Protein AF-G2NYU9-F1 (afdb_monomer_lite)

Secondary structure (DSSP, 8-state):
---HHHHHHHHHHHHTSHHHHHHHHHHHHHHHHS---HHHHHHHHHHHHHHHHTTHHHHSPPP---TT---

Structure (mmCIF, N/CA/C/O backbone):
data_AF-G2NYU9-F1
#
_entry.id   AF-G2NYU9-F1
#
loop_
_atom_site.group_P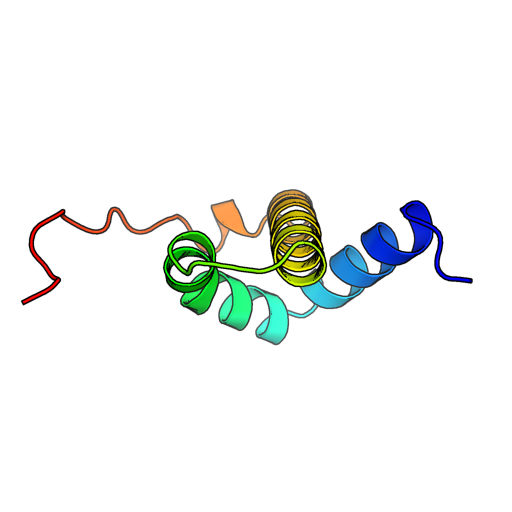DB
_atom_site.id
_atom_site.type_symbol
_atom_site.label_atom_id
_atom_site.label_alt_id
_atom_site.label_comp_id
_atom_site.label_asym_id
_atom_site.label_entity_id
_atom_site.label_seq_id
_atom_site.pdbx_PDB_ins_code
_atom_site.Cartn_x
_atom_site.Cartn_y
_atom_site.Cartn_z
_atom_site.occupancy
_atom_site.B_iso_or_equiv
_atom_site.auth_seq_id
_atom_site.auth_comp_id
_atom_site.auth_asym_id
_atom_site.auth_atom_id
_atom_site.pdbx_PDB_model_num
ATOM 1 N N . MET A 1 1 ? 7.714 0.268 -20.123 1.00 66.94 1 MET A N 1
ATOM 2 C CA . MET A 1 1 ? 6.391 -0.268 -19.725 1.00 66.94 1 MET A CA 1
ATOM 3 C C . MET A 1 1 ? 6.563 -0.985 -18.393 1.00 66.94 1 MET A C 1
ATOM 5 O O . MET A 1 1 ? 7.476 -1.794 -18.291 1.00 66.94 1 MET A O 1
ATOM 9 N N . PHE A 1 2 ? 5.776 -0.668 -17.362 1.00 78.69 2 PHE A N 1
ATOM 10 C CA . PHE A 1 2 ? 5.874 -1.376 -16.080 1.00 78.69 2 PHE A CA 1
ATOM 11 C C . PHE A 1 2 ? 5.099 -2.692 -16.165 1.00 78.69 2 PHE A C 1
ATOM 13 O O . PHE A 1 2 ? 3.883 -2.681 -16.344 1.00 78.69 2 PHE A O 1
ATOM 20 N N . THR A 1 3 ? 5.799 -3.822 -16.077 1.00 89.69 3 THR A N 1
ATOM 21 C CA . THR A 1 3 ? 5.157 -5.141 -16.024 1.00 89.69 3 THR A CA 1
ATOM 22 C C . THR A 1 3 ? 4.600 -5.402 -14.619 1.00 89.69 3 THR A C 1
ATOM 24 O O . THR A 1 3 ? 5.083 -4.811 -13.647 1.00 89.69 3 THR A O 1
ATOM 27 N N . PRO A 1 4 ? 3.624 -6.316 -14.459 1.00 87.38 4 PRO A N 1
ATOM 28 C CA . PRO A 1 4 ? 3.118 -6.691 -13.138 1.00 87.38 4 PRO A CA 1
ATOM 29 C C . PRO A 1 4 ? 4.216 -7.152 -12.168 1.00 87.38 4 PRO A C 1
ATOM 31 O O . PRO A 1 4 ? 4.166 -6.819 -10.987 1.00 87.38 4 PRO A O 1
ATOM 34 N N . ALA A 1 5 ? 5.233 -7.864 -12.663 1.00 89.88 5 ALA A N 1
ATOM 35 C CA . ALA A 1 5 ? 6.367 -8.314 -11.856 1.00 89.88 5 ALA A CA 1
ATOM 36 C C . ALA A 1 5 ? 7.189 -7.137 -11.304 1.00 89.88 5 ALA A C 1
ATOM 38 O O . ALA A 1 5 ? 7.510 -7.111 -10.116 1.00 89.88 5 ALA A O 1
ATOM 39 N N . VAL A 1 6 ? 7.460 -6.123 -12.134 1.00 92.38 6 VAL A N 1
ATOM 40 C CA . VAL A 1 6 ? 8.183 -4.912 -11.708 1.00 92.38 6 VAL A CA 1
ATOM 41 C C . VAL A 1 6 ? 7.384 -4.142 -10.657 1.00 92.38 6 VAL A C 1
ATOM 43 O O . VAL A 1 6 ? 7.946 -3.694 -9.661 1.00 92.38 6 VAL A O 1
ATOM 46 N N . LEU A 1 7 ? 6.064 -4.029 -10.827 1.00 91.12 7 LEU A N 1
ATOM 47 C CA . LEU A 1 7 ? 5.205 -3.349 -9.853 1.00 91.12 7 LEU A CA 1
ATOM 48 C C . LEU A 1 7 ? 5.194 -4.056 -8.489 1.00 91.12 7 LEU A C 1
ATOM 50 O O . LEU A 1 7 ? 5.277 -3.383 -7.462 1.00 91.12 7 LEU A O 1
ATOM 54 N N . ARG A 1 8 ? 5.157 -5.396 -8.467 1.00 91.56 8 ARG A N 1
ATOM 55 C CA . ARG A 1 8 ? 5.261 -6.182 -7.223 1.00 91.56 8 ARG A CA 1
ATOM 56 C C . ARG A 1 8 ? 6.608 -5.980 -6.537 1.00 91.56 8 ARG A C 1
ATOM 58 O O . ARG A 1 8 ? 6.647 -5.696 -5.343 1.00 91.56 8 ARG A O 1
ATOM 65 N N . GLN A 1 9 ? 7.704 -6.057 -7.293 1.00 93.31 9 GLN A N 1
ATOM 66 C CA . GLN A 1 9 ? 9.044 -5.854 -6.742 1.00 93.31 9 GLN A CA 1
ATOM 67 C C . GLN A 1 9 ? 9.213 -4.446 -6.154 1.00 93.31 9 GLN A C 1
ATOM 69 O O . GLN A 1 9 ? 9.786 -4.289 -5.075 1.00 93.31 9 GLN A O 1
ATOM 74 N N . ASN A 1 10 ? 8.671 -3.427 -6.823 1.00 94.00 10 ASN A N 1
ATOM 75 C CA . ASN A 1 10 ? 8.693 -2.051 -6.334 1.00 94.00 10 ASN A CA 1
ATOM 76 C C . ASN A 1 10 ? 7.879 -1.889 -5.046 1.00 94.00 10 ASN A C 1
ATOM 78 O O . ASN A 1 10 ? 8.367 -1.276 -4.098 1.00 94.00 10 ASN A O 1
ATOM 82 N N . ALA A 1 11 ? 6.679 -2.476 -4.976 1.00 94.00 11 ALA A N 1
ATOM 83 C CA . ALA A 1 11 ? 5.856 -2.458 -3.768 1.00 94.00 11 ALA A CA 1
ATOM 84 C C . ALA A 1 11 ? 6.570 -3.139 -2.588 1.00 94.00 11 ALA A C 1
ATOM 86 O O . ALA A 1 11 ? 6.607 -2.591 -1.487 1.00 94.00 11 ALA A O 1
ATOM 87 N N . LYS A 1 12 ? 7.225 -4.282 -2.830 1.00 94.56 12 LYS A N 1
ATOM 88 C CA . LYS A 1 12 ? 8.030 -4.980 -1.820 1.00 94.56 12 LYS A CA 1
ATOM 89 C C . LYS A 1 12 ? 9.201 -4.133 -1.331 1.00 94.56 12 LYS A C 1
ATOM 91 O O . LYS A 1 12 ? 9.414 -4.013 -0.129 1.00 94.56 12 LYS A O 1
ATOM 96 N N . ASN A 1 13 ? 9.947 -3.517 -2.248 1.00 95.00 13 ASN A N 1
ATOM 97 C CA . ASN A 1 13 ? 11.061 -2.636 -1.895 1.00 95.00 13 ASN A CA 1
ATOM 98 C C . ASN A 1 13 ? 10.595 -1.427 -1.073 1.00 95.00 13 ASN A C 1
ATOM 100 O O . ASN A 1 13 ? 11.252 -1.074 -0.099 1.00 95.00 13 ASN A O 1
ATOM 104 N N . PHE A 1 14 ? 9.441 -0.847 -1.410 1.00 93.19 14 PHE A N 1
ATOM 105 C CA . PHE A 1 14 ? 8.819 0.216 -0.623 1.00 93.19 14 PHE A CA 1
ATOM 106 C C . PHE A 1 14 ? 8.461 -0.258 0.799 1.00 93.19 14 PHE A C 1
ATOM 108 O O . PHE A 1 14 ? 8.832 0.394 1.773 1.00 93.19 14 PHE A O 1
ATOM 115 N N . MET A 1 15 ? 7.836 -1.434 0.941 1.00 94.56 15 MET A N 1
ATOM 116 C CA . MET A 1 15 ? 7.409 -1.995 2.237 1.00 94.56 15 MET A CA 1
ATOM 117 C C . MET A 1 15 ? 8.551 -2.504 3.136 1.00 94.56 15 MET A C 1
ATOM 119 O O . MET A 1 15 ? 8.353 -2.734 4.335 1.00 94.56 15 MET A O 1
ATOM 123 N N . LYS A 1 16 ? 9.773 -2.646 2.607 1.00 92.00 16 LYS A N 1
ATOM 124 C CA . LYS A 1 16 ? 10.971 -2.868 3.438 1.00 92.00 16 LYS A CA 1
ATOM 125 C C . LYS A 1 16 ? 11.281 -1.666 4.335 1.00 92.00 16 LYS A C 1
ATOM 127 O O . LYS A 1 16 ? 11.886 -1.850 5.385 1.00 92.00 16 LYS A O 1
ATOM 132 N N . GLY A 1 17 ? 10.858 -0.460 3.950 1.00 93.19 17 GLY A N 1
ATOM 133 C CA . GLY A 1 17 ? 11.022 0.736 4.768 1.00 93.19 17 GLY A CA 1
ATOM 134 C C . GLY A 1 17 ? 10.113 0.699 6.005 1.00 93.19 17 GLY A C 1
ATOM 135 O O . GLY A 1 17 ? 8.894 0.591 5.845 1.00 93.19 17 GLY A O 1
ATOM 136 N N . PRO A 1 18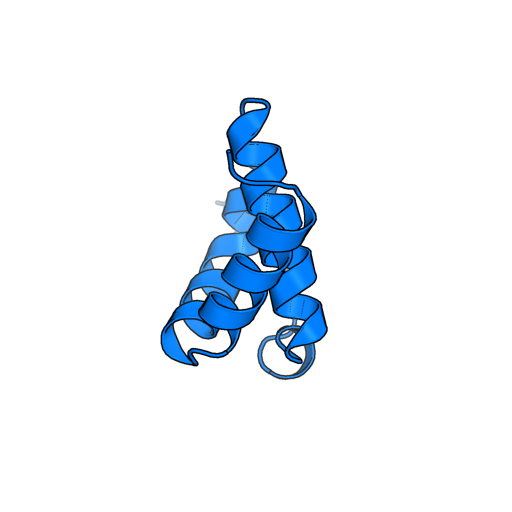 ? 10.643 0.850 7.234 1.00 89.44 18 PRO A N 1
ATOM 137 C CA . PRO A 1 18 ? 9.828 0.796 8.451 1.00 89.44 18 PRO A CA 1
ATOM 138 C C . PRO A 1 18 ? 8.767 1.905 8.487 1.00 89.44 18 PRO A C 1
ATOM 140 O O . PRO A 1 18 ? 7.626 1.666 8.875 1.00 89.44 18 PRO A O 1
ATOM 143 N N . THR A 1 19 ? 9.101 3.103 7.996 1.00 92.38 19 THR A N 1
ATOM 144 C CA . THR A 1 19 ? 8.156 4.225 7.883 1.00 92.38 19 THR A CA 1
ATOM 145 C C . THR A 1 19 ? 7.011 3.916 6.921 1.00 92.38 19 THR A C 1
ATOM 147 O O . THR A 1 19 ? 5.852 4.152 7.252 1.00 92.38 19 THR A O 1
ATOM 150 N N . ALA A 1 20 ? 7.322 3.358 5.747 1.00 91.94 20 ALA A N 1
ATOM 151 C CA . ALA A 1 20 ? 6.326 2.991 4.744 1.00 91.94 20 ALA A CA 1
ATOM 152 C C . ALA A 1 20 ? 5.373 1.915 5.277 1.00 91.94 20 ALA A C 1
ATOM 154 O O . ALA A 1 20 ? 4.157 2.036 5.146 1.00 91.94 20 ALA A O 1
ATOM 155 N N . ARG A 1 21 ? 5.928 0.906 5.955 1.00 91.94 21 ARG A N 1
ATOM 156 C CA . ARG A 1 21 ? 5.165 -0.174 6.577 1.00 91.94 21 ARG A CA 1
ATOM 157 C C . ARG A 1 21 ? 4.225 0.342 7.662 1.00 91.94 21 ARG A C 1
ATOM 159 O O . ARG A 1 21 ? 3.033 0.054 7.614 1.00 91.94 21 ARG A O 1
ATOM 166 N N . LYS A 1 22 ? 4.729 1.166 8.586 1.00 90.88 22 LYS A N 1
ATOM 167 C CA . LYS A 1 22 ? 3.910 1.792 9.634 1.00 90.88 22 LYS A CA 1
ATOM 168 C C . LYS A 1 22 ? 2.792 2.650 9.037 1.00 90.88 22 LYS A C 1
ATOM 170 O O . LYS A 1 22 ? 1.645 2.550 9.459 1.00 90.88 22 LYS A O 1
ATOM 175 N N . ALA A 1 23 ? 3.104 3.469 8.033 1.00 90.50 23 ALA A N 1
ATOM 176 C CA . ALA A 1 23 ? 2.113 4.307 7.361 1.00 90.50 23 ALA A CA 1
ATOM 177 C C . ALA A 1 23 ? 1.034 3.476 6.642 1.00 90.50 23 ALA A C 1
ATOM 179 O O . ALA A 1 23 ? -0.146 3.843 6.652 1.00 90.50 23 ALA A O 1
ATOM 180 N N . TRP A 1 24 ? 1.414 2.346 6.038 1.00 92.62 24 TRP A 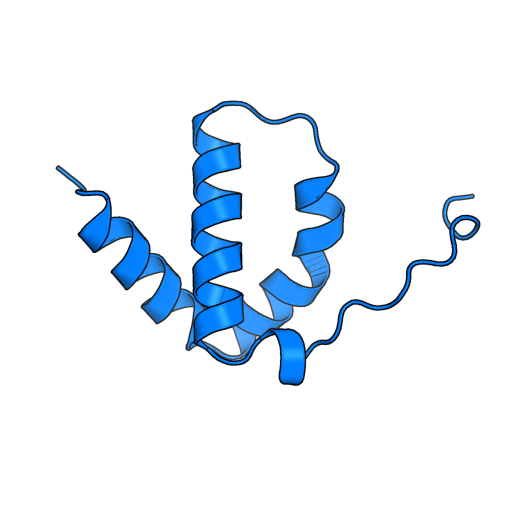N 1
ATOM 181 C CA . TRP A 1 24 ? 0.451 1.434 5.428 1.00 92.62 24 TRP A CA 1
ATOM 182 C C . TRP A 1 24 ? -0.446 0.776 6.474 1.00 92.62 24 TRP A C 1
ATOM 184 O O . TRP A 1 24 ? -1.663 0.828 6.325 1.00 92.62 24 TRP A O 1
ATOM 194 N N . ALA A 1 25 ? 0.123 0.254 7.563 1.00 90.50 25 ALA A N 1
ATOM 195 C CA . ALA 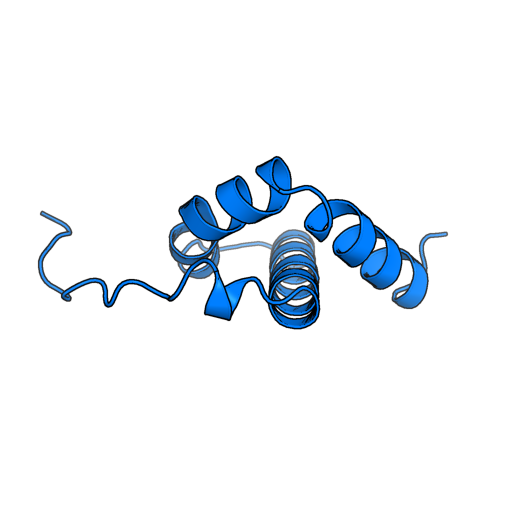A 1 25 ? -0.640 -0.347 8.656 1.00 90.50 25 ALA A CA 1
ATOM 196 C C . ALA A 1 25 ? -1.727 0.600 9.200 1.00 90.50 25 ALA A C 1
ATOM 198 O O . ALA A 1 25 ? -2.873 0.194 9.364 1.00 90.50 25 ALA A O 1
ATOM 199 N N . LEU A 1 26 ? -1.393 1.883 9.381 1.00 89.44 26 LEU A N 1
ATOM 200 C CA . LEU A 1 26 ? -2.327 2.899 9.881 1.00 89.44 26 LEU A CA 1
ATOM 201 C C . LEU A 1 26 ? -3.442 3.270 8.892 1.00 89.44 26 LEU A C 1
ATOM 203 O O . LEU A 1 26 ? -4.478 3.779 9.306 1.00 89.44 26 LEU A O 1
ATOM 207 N N . SER A 1 27 ? -3.240 3.065 7.588 1.00 86.50 27 SER A N 1
ATOM 208 C CA . SER A 1 27 ? -4.175 3.542 6.558 1.00 86.50 27 SER A CA 1
ATOM 209 C C . SER A 1 27 ? -4.885 2.436 5.777 1.00 86.50 27 SER A C 1
ATOM 211 O O . SER A 1 27 ? -5.897 2.719 5.134 1.00 86.50 27 SER A O 1
ATOM 213 N N . ARG A 1 28 ? -4.413 1.181 5.826 1.00 85.69 28 ARG A N 1
ATOM 214 C CA . ARG A 1 28 ? -4.918 0.081 4.984 1.00 85.69 28 ARG A CA 1
ATOM 215 C C . ARG A 1 28 ? -6.412 -0.193 5.169 1.00 85.69 28 ARG A C 1
ATOM 217 O O . ARG A 1 28 ? -7.102 -0.388 4.173 1.00 85.69 28 ARG A O 1
ATOM 224 N N . HIS A 1 29 ? -6.923 -0.114 6.399 1.00 80.62 29 HIS A N 1
ATOM 225 C CA . HIS A 1 29 ? -8.334 -0.374 6.709 1.00 80.62 29 HIS A CA 1
ATOM 226 C C . HIS A 1 29 ? -9.247 0.688 6.093 1.00 80.62 29 HIS A C 1
ATOM 228 O O . HIS A 1 29 ? -10.138 0.373 5.308 1.00 80.62 29 HIS A O 1
ATOM 234 N N . GLY A 1 30 ? -8.951 1.968 6.342 1.00 79.00 30 GLY A N 1
ATOM 235 C CA . GLY A 1 30 ? -9.677 3.070 5.711 1.00 79.00 30 GLY A CA 1
ATOM 236 C C . GLY A 1 30 ? -9.552 3.045 4.186 1.00 79.00 30 GLY A C 1
ATOM 237 O O . GLY A 1 30 ? -10.493 3.388 3.472 1.00 79.00 30 GLY A O 1
ATOM 238 N N . ARG A 1 31 ? -8.413 2.581 3.654 1.00 80.00 31 ARG A N 1
ATOM 239 C CA . ARG A 1 31 ? -8.233 2.436 2.207 1.00 80.00 31 ARG A CA 1
ATOM 240 C C . ARG A 1 31 ? -9.061 1.299 1.609 1.00 80.00 31 ARG A C 1
ATOM 242 O O . ARG A 1 31 ? -9.564 1.491 0.503 1.00 80.00 31 ARG A O 1
ATOM 249 N N . ALA A 1 32 ? -9.227 0.178 2.308 1.00 73.62 32 ALA A N 1
ATOM 250 C CA . ALA A 1 32 ? -10.033 -0.958 1.860 1.00 73.62 32 ALA A CA 1
ATOM 251 C C . ALA A 1 32 ? -11.535 -0.629 1.770 1.00 73.62 32 ALA A C 1
ATOM 253 O O . ALA A 1 32 ? -12.215 -1.136 0.883 1.00 73.62 32 ALA A O 1
ATOM 254 N N . LEU A 1 33 ? -12.029 0.257 2.641 1.00 73.44 33 LEU A N 1
ATOM 255 C CA . LEU A 1 33 ? -13.449 0.625 2.729 1.00 73.44 33 LEU A CA 1
ATOM 256 C C . LEU A 1 33 ? -13.888 1.717 1.737 1.00 73.44 33 LEU A C 1
ATOM 258 O O . LEU A 1 33 ? -15.080 1.944 1.550 1.00 73.44 33 LEU A O 1
ATOM 262 N N . GLN A 1 34 ? -12.950 2.414 1.091 1.00 77.44 34 GLN A N 1
ATOM 263 C CA . GLN A 1 34 ? -13.291 3.504 0.173 1.00 77.44 34 GLN A CA 1
ATOM 264 C C . GLN A 1 34 ? -13.726 2.980 -1.210 1.00 77.44 34 GLN A C 1
ATOM 266 O O . GLN A 1 34 ? -13.091 2.070 -1.752 1.00 77.44 34 GLN A O 1
ATOM 271 N N . PRO A 1 35 ? -14.751 3.581 -1.849 1.00 66.38 35 PRO A N 1
ATOM 272 C CA . PRO A 1 35 ? -15.083 3.291 -3.239 1.00 66.38 35 PRO A CA 1
ATOM 273 C C . PRO A 1 35 ? -13.967 3.803 -4.160 1.00 66.38 35 PRO A C 1
ATOM 275 O O . PRO A 1 35 ? -13.646 4.989 -4.186 1.00 66.38 35 PRO A O 1
ATOM 278 N N . ARG A 1 36 ? -13.347 2.888 -4.916 1.00 73.50 36 ARG A N 1
ATOM 279 C CA . ARG A 1 36 ? -12.147 3.170 -5.726 1.00 73.50 36 ARG A CA 1
ATOM 280 C C . ARG A 1 36 ? -12.293 2.740 -7.180 1.00 73.50 36 ARG A C 1
ATOM 282 O O . ARG A 1 36 ? -12.908 1.710 -7.476 1.00 73.50 36 ARG A O 1
ATOM 289 N N . GLY A 1 37 ? -11.642 3.488 -8.073 1.00 81.75 37 GLY A N 1
ATOM 290 C CA . GLY A 1 37 ? -11.448 3.118 -9.478 1.00 81.75 37 GLY A CA 1
ATOM 291 C C . GLY A 1 37 ? -10.434 1.977 -9.663 1.00 81.75 37 GLY A C 1
ATOM 292 O O . GLY A 1 37 ? -9.671 1.639 -8.758 1.00 81.75 37 GLY A O 1
ATOM 293 N N . ARG A 1 38 ? -10.392 1.382 -10.864 1.00 82.56 38 ARG A N 1
ATOM 294 C CA . ARG A 1 38 ? -9.606 0.163 -11.167 1.00 82.56 38 ARG A CA 1
ATOM 295 C C . ARG A 1 38 ? -8.117 0.255 -10.793 1.00 82.56 38 ARG A C 1
ATOM 297 O O . ARG A 1 38 ? -7.577 -0.691 -10.230 1.00 82.56 38 ARG A O 1
ATOM 304 N N . ARG A 1 39 ? -7.450 1.373 -11.109 1.00 81.62 39 ARG A N 1
ATOM 305 C CA . ARG A 1 39 ? -6.005 1.558 -10.845 1.00 81.62 39 ARG A CA 1
ATOM 306 C C . ARG A 1 39 ? -5.685 1.609 -9.354 1.00 81.62 39 ARG A C 1
ATOM 308 O O . ARG A 1 39 ? -4.693 1.050 -8.911 1.00 81.62 39 ARG A O 1
ATOM 315 N N . ASP A 1 40 ? -6.550 2.254 -8.592 1.00 83.50 40 ASP A N 1
ATOM 316 C CA . ASP A 1 40 ? -6.365 2.440 -7.160 1.00 83.50 40 ASP A CA 1
ATOM 317 C C . ASP A 1 40 ? -6.591 1.122 -6.397 1.00 83.50 40 ASP A C 1
ATOM 319 O O . ASP A 1 40 ? -5.782 0.753 -5.550 1.00 83.50 40 ASP A O 1
ATOM 323 N N . ARG A 1 41 ? -7.581 0.311 -6.809 1.00 84.75 41 ARG A N 1
ATOM 324 C CA . ARG A 1 41 ? -7.741 -1.073 -6.308 1.00 84.75 41 ARG A CA 1
ATOM 325 C C . ARG A 1 41 ? -6.496 -1.929 -6.549 1.00 84.75 41 ARG A C 1
ATOM 327 O O . ARG A 1 41 ? -6.080 -2.671 -5.666 1.00 84.75 41 ARG A O 1
ATOM 334 N N . MET A 1 42 ? -5.882 -1.806 -7.727 1.00 87.75 42 MET A N 1
ATOM 335 C CA . MET A 1 42 ? -4.639 -2.514 -8.046 1.00 87.75 42 MET A CA 1
ATOM 336 C C . MET A 1 42 ? -3.486 -2.086 -7.125 1.00 87.75 42 MET A C 1
ATOM 338 O O . MET A 1 42 ? -2.742 -2.944 -6.661 1.00 87.75 42 MET A O 1
ATOM 342 N N . HIS A 1 43 ? -3.337 -0.790 -6.833 1.00 87.62 43 HIS A N 1
ATOM 343 C CA . HIS A 1 43 ? -2.304 -0.312 -5.907 1.00 87.62 43 HIS A CA 1
ATOM 344 C C . HIS A 1 43 ? -2.514 -0.833 -4.485 1.00 87.62 43 HIS A C 1
ATOM 346 O O . HIS A 1 43 ? -1.557 -1.296 -3.870 1.00 87.62 43 HIS A O 1
ATOM 352 N N . VAL A 1 44 ? -3.753 -0.818 -3.985 1.00 89.56 44 VAL A N 1
ATOM 353 C CA . VAL A 1 44 ? -4.080 -1.385 -2.667 1.00 89.56 44 VAL A CA 1
ATOM 354 C C . VAL A 1 44 ? -3.723 -2.871 -2.613 1.00 89.56 44 VAL A C 1
ATOM 356 O O . VAL A 1 44 ? -3.057 -3.297 -1.675 1.00 89.56 44 VAL A O 1
ATOM 359 N N . ALA A 1 45 ? -4.080 -3.644 -3.642 1.00 89.88 45 ALA A N 1
ATOM 360 C CA . ALA A 1 45 ? -3.744 -5.065 -3.708 1.00 89.88 45 ALA A CA 1
ATOM 361 C C . ALA A 1 45 ? -2.224 -5.314 -3.729 1.00 89.88 45 ALA A C 1
ATOM 363 O O . ALA A 1 45 ? -1.733 -6.189 -3.021 1.00 89.88 45 ALA A O 1
ATOM 364 N N . LEU A 1 46 ? -1.468 -4.522 -4.500 1.00 92.38 46 LEU A N 1
ATOM 365 C CA . LEU A 1 46 ? -0.004 -4.613 -4.545 1.00 92.38 46 LEU A CA 1
ATOM 366 C C . LEU A 1 46 ? 0.632 -4.309 -3.185 1.00 92.38 46 LEU A C 1
ATOM 368 O O . LEU A 1 46 ? 1.562 -5.001 -2.778 1.00 92.38 46 LEU A O 1
ATOM 372 N N . PHE A 1 47 ? 0.139 -3.287 -2.487 1.00 92.81 47 PHE A N 1
ATOM 373 C CA . PHE A 1 47 ? 0.662 -2.909 -1.180 1.00 92.81 47 PHE A CA 1
ATOM 374 C C . PHE A 1 47 ? 0.263 -3.881 -0.072 1.00 92.81 47 PHE A C 1
ATOM 376 O O . PHE A 1 47 ? 1.102 -4.153 0.777 1.00 92.81 47 PHE A O 1
ATOM 383 N N . ASN A 1 48 ? -0.942 -4.457 -0.103 1.00 92.62 48 ASN A N 1
ATOM 384 C CA . ASN A 1 48 ? -1.332 -5.509 0.840 1.00 92.62 48 ASN A CA 1
ATOM 385 C C . ASN A 1 48 ? -0.449 -6.750 0.689 1.00 92.62 48 ASN A C 1
ATOM 387 O O . ASN A 1 48 ? 0.150 -7.179 1.669 1.00 92.62 48 ASN A O 1
ATOM 391 N N . ALA A 1 49 ? -0.263 -7.244 -0.540 1.00 93.62 49 ALA A N 1
ATOM 392 C CA . ALA A 1 49 ? 0.618 -8.385 -0.789 1.00 93.62 49 ALA A CA 1
ATOM 393 C C . ALA A 1 49 ? 2.064 -8.097 -0.346 1.00 93.62 49 ALA A C 1
ATOM 395 O O . ALA A 1 49 ? 2.689 -8.895 0.346 1.00 93.62 49 ALA A O 1
ATOM 396 N N . ALA A 1 50 ? 2.591 -6.917 -0.685 1.00 95.06 50 ALA A N 1
ATOM 397 C CA . ALA A 1 50 ? 3.930 -6.517 -0.263 1.00 95.06 50 ALA A CA 1
ATOM 398 C C . ALA A 1 50 ? 4.058 -6.368 1.261 1.00 95.06 50 ALA A C 1
ATOM 400 O O . ALA A 1 50 ? 5.131 -6.619 1.798 1.00 95.06 50 ALA A O 1
ATOM 401 N N . PHE A 1 51 ? 2.999 -5.935 1.944 1.00 93.44 51 PHE A N 1
ATOM 402 C CA . PHE A 1 51 ? 2.959 -5.778 3.394 1.00 93.44 51 PHE A CA 1
ATOM 403 C C . PHE A 1 51 ? 2.956 -7.134 4.109 1.00 93.44 51 PHE A C 1
ATOM 405 O O . PHE A 1 51 ? 3.720 -7.314 5.054 1.00 93.44 51 PHE A O 1
ATOM 412 N N . GLU A 1 52 ? 2.163 -8.093 3.628 1.00 92.62 52 GLU A N 1
ATOM 413 C CA . GLU A 1 52 ? 2.162 -9.480 4.110 1.00 92.62 52 GLU A CA 1
ATOM 414 C C . GLU A 1 52 ? 3.537 -10.133 3.931 1.00 92.62 52 GLU A C 1
ATOM 416 O O . GLU A 1 52 ? 4.119 -10.632 4.891 1.00 92.62 52 GLU A O 1
ATOM 421 N N . GLU A 1 53 ? 4.125 -10.033 2.734 1.00 93.12 53 GLU A N 1
ATOM 422 C CA . GLU A 1 53 ? 5.418 -10.654 2.419 1.00 93.12 53 GLU A CA 1
ATOM 423 C C . GLU A 1 53 ? 6.599 -10.147 3.264 1.00 93.12 53 GLU A C 1
ATOM 425 O O . GLU A 1 53 ? 7.618 -10.832 3.361 1.00 93.12 53 GLU A O 1
ATOM 430 N N . VAL A 1 54 ? 6.521 -8.937 3.826 1.00 92.06 54 VAL A N 1
ATOM 431 C CA . VAL A 1 54 ? 7.597 -8.363 4.659 1.00 92.06 54 VAL A CA 1
ATOM 432 C C . VAL A 1 54 ? 7.353 -8.528 6.164 1.00 92.06 54 VAL A C 1
ATOM 434 O O . VAL A 1 54 ? 8.068 -7.904 6.953 1.00 92.06 54 VAL A O 1
ATOM 437 N N . GLY A 1 55 ? 6.352 -9.321 6.562 1.00 88.62 55 GLY A N 1
ATOM 438 C CA . GLY A 1 55 ? 5.986 -9.533 7.967 1.00 88.62 55 GLY A CA 1
ATOM 439 C C . GLY A 1 55 ? 5.235 -8.351 8.587 1.00 88.62 55 GLY A C 1
ATOM 440 O O . GLY A 1 55 ? 5.309 -8.110 9.789 1.00 88.62 55 GLY A O 1
ATOM 441 N N . GLY A 1 56 ? 4.546 -7.557 7.764 1.00 88.25 56 GLY A N 1
ATOM 442 C CA . GLY A 1 56 ? 3.733 -6.436 8.222 1.00 88.25 56 GLY A CA 1
ATOM 443 C C . GLY A 1 56 ? 2.647 -6.832 9.228 1.00 88.25 56 GLY A C 1
ATOM 444 O O . GLY A 1 56 ? 2.573 -6.168 10.258 1.00 88.25 56 GLY A O 1
ATOM 445 N N . PRO A 1 57 ? 1.834 -7.882 8.984 1.00 82.88 57 PRO A N 1
ATOM 446 C CA . PRO A 1 57 ? 0.783 -8.307 9.910 1.00 82.88 57 PRO A CA 1
ATOM 447 C C . PRO A 1 57 ? 1.305 -8.741 11.283 1.00 82.88 57 PRO A C 1
ATOM 449 O O . PRO A 1 57 ? 0.679 -8.413 12.284 1.00 82.88 57 PRO A O 1
ATOM 452 N N . ASP A 1 58 ? 2.471 -9.389 11.347 1.00 86.00 58 ASP A N 1
ATOM 453 C CA . ASP A 1 58 ? 3.084 -9.791 12.621 1.00 86.00 58 ASP A CA 1
ATOM 454 C C . ASP A 1 58 ? 3.531 -8.571 13.440 1.00 86.00 58 ASP A C 1
ATOM 456 O O . ASP A 1 58 ? 3.432 -8.546 14.664 1.00 86.00 58 ASP A O 1
ATOM 460 N N . GLN A 1 59 ? 4.022 -7.532 12.755 1.00 83.44 59 GLN A N 1
ATOM 461 C CA . GLN A 1 59 ? 4.495 -6.299 13.384 1.00 83.44 59 GLN A CA 1
ATOM 462 C C . GLN A 1 59 ? 3.362 -5.305 13.691 1.00 83.44 59 GLN A C 1
ATOM 464 O O . GLN A 1 59 ? 3.468 -4.497 14.615 1.00 83.44 59 GLN A O 1
ATOM 469 N N . TYR A 1 60 ? 2.301 -5.336 12.891 1.00 83.50 60 TYR A N 1
ATOM 470 C CA . TYR A 1 60 ? 1.128 -4.479 12.990 1.00 83.50 60 TYR A CA 1
ATOM 471 C C . TYR A 1 60 ? -0.121 -5.334 12.734 1.00 83.50 60 TYR A C 1
ATO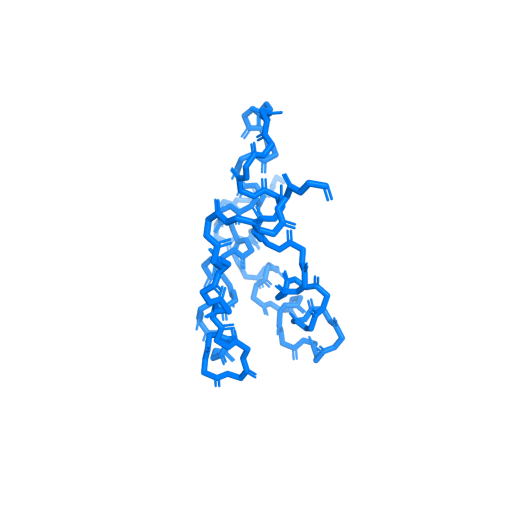M 473 O O . TYR A 1 60 ? -0.636 -5.360 11.603 1.00 83.50 60 TYR A O 1
ATOM 481 N N . PRO A 1 61 ? -0.604 -6.055 13.759 1.00 80.00 61 PRO A N 1
ATOM 482 C CA . PRO A 1 61 ? -1.827 -6.831 13.639 1.00 80.00 61 PRO A CA 1
ATOM 483 C C . PRO A 1 61 ? -2.997 -5.913 13.284 1.00 80.00 61 PRO A C 1
ATOM 485 O O . PRO A 1 61 ? -2.977 -4.705 13.538 1.0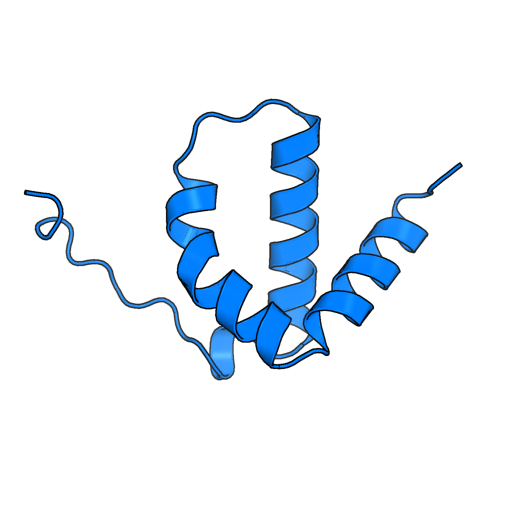0 80.00 61 PRO A O 1
ATOM 488 N N . GLU A 1 62 ? -4.008 -6.474 12.628 1.00 72.00 62 GLU A N 1
ATOM 489 C CA . GLU A 1 62 ? -5.272 -5.764 12.466 1.00 72.00 62 GLU A CA 1
ATOM 490 C C . GLU A 1 62 ? -5.858 -5.564 13.862 1.00 72.00 62 GLU A C 1
ATOM 492 O O . GLU A 1 62 ? -6.127 -6.533 14.567 1.00 72.00 62 GLU A O 1
ATOM 497 N N . CYS A 1 63 ? -5.998 -4.311 14.297 1.00 64.81 63 CYS A N 1
ATOM 498 C CA . CYS A 1 63 ? -6.840 -4.048 15.451 1.00 64.81 63 CYS A CA 1
ATOM 499 C C . CYS A 1 63 ? -8.260 -4.415 15.029 1.00 64.81 63 CYS A C 1
ATOM 501 O O . CYS A 1 63 ? -8.751 -3.868 14.037 1.00 64.81 63 CYS A O 1
ATOM 503 N N . GLU A 1 64 ? -8.902 -5.324 15.762 1.00 57.59 64 GLU A N 1
ATOM 504 C CA . GLU A 1 64 ? -10.343 -5.523 15.664 1.00 57.59 64 GLU A CA 1
ATOM 505 C C . GLU A 1 64 ? -10.989 -4.158 15.919 1.00 57.59 64 GLU A C 1
ATOM 507 O O . GLU A 1 64 ? -10.978 -3.626 17.029 1.00 57.59 64 GLU A O 1
ATOM 512 N N . LEU A 1 65 ? -11.443 -3.510 14.847 1.00 54.78 65 LEU A N 1
ATOM 513 C CA . LEU A 1 65 ? -12.274 -2.330 14.972 1.00 54.78 65 LEU A CA 1
ATOM 514 C C . LEU A 1 65 ? -13.607 -2.851 15.487 1.00 54.78 65 LEU A C 1
ATOM 516 O O . LEU A 1 65 ? -14.396 -3.386 14.708 1.00 54.78 65 LEU A O 1
ATOM 520 N N . GLU A 1 66 ? -13.826 -2.725 16.796 1.00 51.28 66 GLU A N 1
ATOM 521 C CA . GLU A 1 66 ? -15.142 -2.915 17.392 1.00 51.28 66 GLU A CA 1
ATOM 522 C C . GLU A 1 66 ? -16.165 -2.176 16.513 1.00 51.28 66 GLU A C 1
ATOM 524 O O . GLU A 1 66 ? -15.983 -0.976 16.248 1.00 51.28 66 GLU A O 1
ATOM 529 N N . PRO A 1 67 ? -17.224 -2.848 16.026 1.00 47.62 67 PRO A N 1
ATOM 530 C CA . PRO A 1 67 ? -18.172 -2.288 15.060 1.00 47.62 67 PRO A CA 1
ATOM 531 C C . PRO A 1 67 ? -19.047 -1.143 15.622 1.00 47.62 67 PRO A C 1
ATOM 533 O O . PRO A 1 67 ? -20.114 -0.860 15.086 1.00 47.62 67 PRO A O 1
ATOM 536 N N . GLY A 1 68 ? -18.601 -0.459 16.682 1.00 50.25 68 GLY A N 1
ATOM 537 C CA . GLY A 1 68 ? -19.276 0.654 17.347 1.00 50.25 68 GLY A CA 1
ATOM 538 C C . GLY A 1 68 ? -18.443 1.931 17.532 1.00 50.25 68 GLY A C 1
ATOM 539 O O . GLY A 1 68 ? -18.980 2.902 18.051 1.00 50.25 68 GLY A O 1
ATOM 540 N N . SER A 1 69 ? -17.171 1.991 17.116 1.00 46.00 69 SER A N 1
ATOM 541 C CA . SER A 1 69 ? -16.337 3.203 17.304 1.00 46.00 69 SER A CA 1
ATOM 542 C C . SER A 1 69 ? -16.338 4.189 16.126 1.00 46.00 69 SER A C 1
ATOM 544 O O . SER A 1 69 ? -15.479 5.064 16.052 1.00 46.00 69 SER A O 1
ATOM 546 N N . ALA A 1 70 ? -17.313 4.084 15.221 1.00 42.06 70 ALA A N 1
ATOM 547 C CA . ALA A 1 70 ? -17.636 5.133 14.257 1.00 42.06 70 ALA A CA 1
ATOM 548 C C . ALA A 1 70 ? -18.942 5.830 14.676 1.00 42.06 70 ALA A C 1
ATOM 550 O O . ALA A 1 70 ? -19.994 5.596 14.082 1.00 42.06 70 ALA A O 1
ATOM 551 N N . LEU A 1 71 ? -18.862 6.652 15.724 1.00 40.59 71 LEU A N 1
ATOM 552 C CA . LEU A 1 71 ? -19.847 7.687 16.047 1.00 40.59 71 LEU A CA 1
ATOM 553 C C . LEU A 1 71 ? -19.121 9.022 16.196 1.00 40.59 71 LEU A C 1
ATOM 555 O O . LEU A 1 71 ? -18.105 9.047 16.926 1.00 40.59 71 LEU A O 1
#

Sequence (71 aa):
MFTPAVLRQNAKNFMKGPTARKAWALSRHGRALQPRGRRDRMHVALFNAAFEEVGGPDQYPECELEPGSAL

Radius of gyration: 13.24 Å; chains: 1; bounding box: 31×18×37 Å

Organism: Streptomyces violaceusniger (strain Tu 4113) (NCBI:txid653045)

pLDDT: mean 82.45, std 14.08, range [40.59, 95.06]

Foldseek 3Di:
DQDPVNLLVVLLVQCLDPVSLVVCLVCLVVLVPDDDDPVSVVNSVSNVVSCVVNCSCVVRPPDPPPPPPPD